Protein AF-A0A2N6STA3-F1 (afdb_monomer_lite)

Secondary str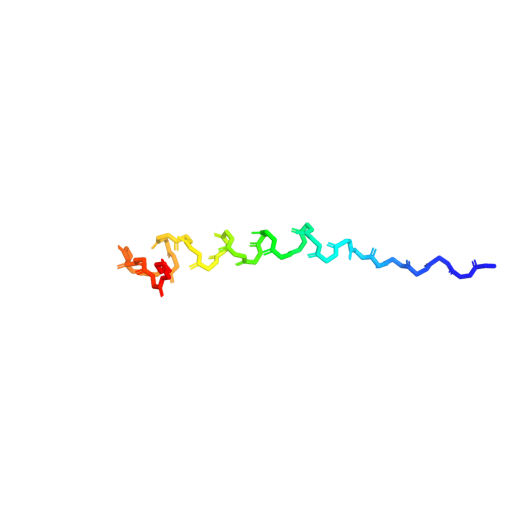ucture (DSSP, 8-state):
--------HHHHHHHHHHHHS-GGGTTT-----

Sequence (33 aa):
MAITKIHPIKSTLNLAIDYITKSEKTDEKILVS

Organism: Finegoldia magna (NCBI:txid1260)

Radius of gyration: 14.37 Å; chains: 1; bounding box: 26×27×39 Å

Structure (mmCIF, N/CA/C/O backbone):
data_AF-A0A2N6STA3-F1
#
_entry.id   AF-A0A2N6STA3-F1
#
loop_
_atom_site.group_PDB
_atom_site.id
_atom_site.type_symbol
_atom_site.label_atom_id
_atom_site.label_alt_id
_atom_site.label_comp_id
_atom_site.label_asym_id
_atom_site.label_entity_id
_atom_site.label_seq_id
_atom_site.pdbx_PDB_ins_code
_atom_site.Cartn_x
_atom_site.Cartn_y
_atom_site.Cartn_z
_atom_site.occupancy
_atom_site.B_iso_or_equiv
_atom_site.auth_seq_id
_atom_site.auth_comp_id
_atom_site.auth_asym_id
_atom_site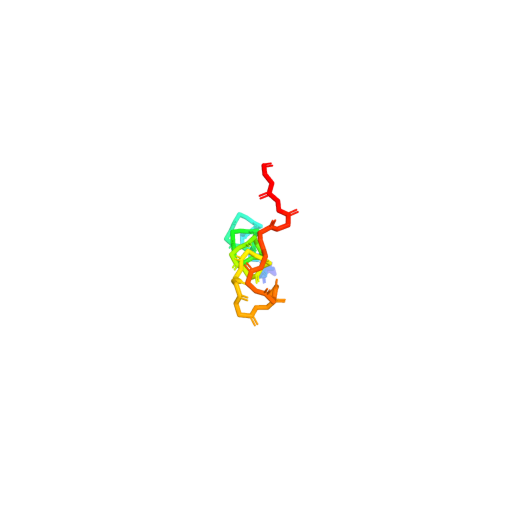.auth_atom_id
_atom_site.pdbx_PDB_model_num
ATOM 1 N N . MET A 1 1 ? 18.777 -11.653 -22.808 1.00 52.66 1 MET A N 1
ATOM 2 C CA . MET A 1 1 ? 18.296 -10.477 -22.051 1.00 52.66 1 MET A CA 1
ATOM 3 C C . MET A 1 1 ? 17.661 -10.978 -20.765 1.00 52.66 1 MET A C 1
ATOM 5 O O . MET A 1 1 ? 16.691 -11.719 -20.848 1.00 52.66 1 MET A O 1
ATOM 9 N N . ALA A 1 2 ? 18.235 -10.667 -19.603 1.00 67.81 2 ALA A N 1
ATOM 10 C CA . ALA A 1 2 ? 17.619 -11.014 -18.325 1.00 67.81 2 ALA A CA 1
ATOM 11 C C . ALA A 1 2 ? 16.528 -9.980 -18.022 1.00 67.81 2 ALA A C 1
ATOM 13 O O . ALA A 1 2 ? 16.823 -8.794 -17.895 1.00 67.81 2 ALA A O 1
ATOM 14 N N . ILE A 1 3 ? 15.270 -10.413 -17.964 1.00 69.75 3 ILE A N 1
ATOM 15 C CA . ILE A 1 3 ? 14.158 -9.547 -17.567 1.00 69.75 3 ILE A CA 1
ATOM 16 C C . ILE A 1 3 ? 14.214 -9.420 -16.045 1.00 69.75 3 ILE A C 1
ATOM 18 O O . ILE A 1 3 ? 13.827 -10.337 -15.321 1.00 69.75 3 ILE A O 1
ATOM 22 N N . THR A 1 4 ? 14.722 -8.299 -15.547 1.00 69.62 4 THR A N 1
ATOM 23 C CA . THR A 1 4 ? 14.650 -7.973 -14.123 1.00 69.62 4 THR A CA 1
ATOM 24 C C . THR A 1 4 ? 13.252 -7.438 -13.814 1.00 69.62 4 THR A C 1
ATOM 26 O O . THR A 1 4 ? 12.810 -6.435 -14.371 1.00 69.62 4 THR A O 1
ATOM 29 N N . LYS A 1 5 ? 12.515 -8.130 -12.934 1.00 72.06 5 LYS A N 1
ATOM 30 C CA . LYS A 1 5 ? 11.179 -7.713 -12.474 1.00 72.06 5 LYS A CA 1
ATOM 31 C C . LYS A 1 5 ? 11.300 -6.553 -11.480 1.00 72.06 5 LYS A C 1
ATOM 33 O O . LYS A 1 5 ? 11.092 -6.727 -10.280 1.00 72.06 5 LYS A O 1
ATOM 38 N N . ILE A 1 6 ? 11.672 -5.374 -11.969 1.00 72.62 6 ILE A N 1
ATOM 39 C CA . ILE A 1 6 ? 11.646 -4.152 -11.166 1.00 72.62 6 ILE A CA 1
ATOM 40 C C . ILE A 1 6 ? 10.192 -3.690 -11.111 1.00 72.62 6 ILE A C 1
ATOM 42 O O . ILE A 1 6 ? 9.641 -3.206 -12.098 1.00 72.62 6 ILE A O 1
ATOM 46 N N . HIS A 1 7 ? 9.554 -3.886 -9.959 1.00 72.12 7 HIS A N 1
ATOM 47 C CA . HIS A 1 7 ? 8.225 -3.336 -9.723 1.00 72.12 7 HIS A CA 1
ATOM 48 C C . HIS A 1 7 ? 8.334 -1.806 -9.667 1.00 72.12 7 HIS A C 1
ATOM 50 O O . HIS A 1 7 ? 9.277 -1.296 -9.052 1.00 72.12 7 HIS A O 1
ATOM 56 N N . PRO A 1 8 ? 7.412 -1.055 -10.296 1.00 75.69 8 PRO A N 1
ATOM 57 C CA . PRO A 1 8 ? 7.472 0.397 -10.281 1.00 75.69 8 PRO A CA 1
ATOM 58 C C . PRO A 1 8 ? 7.472 0.921 -8.842 1.00 75.69 8 PRO A C 1
ATOM 60 O O . PRO A 1 8 ? 6.518 0.702 -8.096 1.00 75.69 8 PRO A O 1
ATOM 63 N N . ILE A 1 9 ? 8.520 1.664 -8.472 1.00 79.94 9 ILE A N 1
ATOM 64 C CA . ILE A 1 9 ? 8.656 2.267 -7.135 1.00 79.94 9 ILE A CA 1
ATOM 65 C C . ILE A 1 9 ? 7.434 3.128 -6.805 1.00 79.94 9 ILE A C 1
ATOM 67 O O . ILE A 1 9 ? 6.974 3.115 -5.674 1.00 79.94 9 ILE A O 1
ATOM 71 N N . LYS A 1 10 ? 6.859 3.817 -7.801 1.00 75.31 10 LYS A N 1
ATOM 72 C CA . LYS A 1 10 ? 5.657 4.645 -7.630 1.00 75.31 10 LYS A CA 1
ATOM 73 C C . LYS A 1 10 ? 4.457 3.839 -7.119 1.00 75.31 10 LYS A C 1
ATOM 75 O O . LYS A 1 10 ? 3.778 4.277 -6.199 1.00 75.31 10 LYS A O 1
A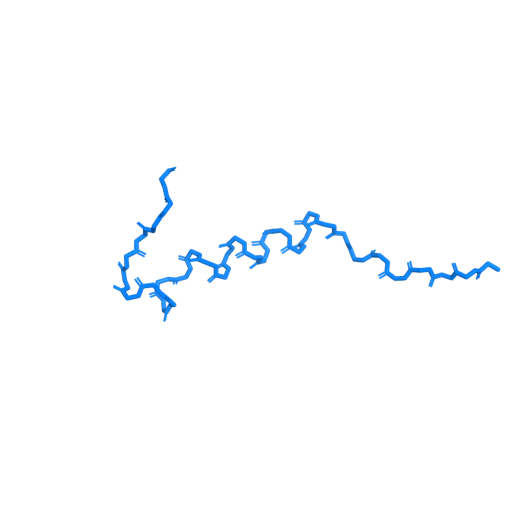TOM 80 N N . SER A 1 11 ? 4.205 2.666 -7.699 1.00 80.31 11 SER A N 1
ATOM 81 C CA . SER A 1 11 ? 3.085 1.808 -7.303 1.00 80.31 11 SER A CA 1
ATOM 82 C C . SER A 1 11 ? 3.294 1.254 -5.895 1.00 80.31 11 SER A C 1
ATOM 84 O O . SER A 1 11 ? 2.379 1.290 -5.081 1.00 80.31 11 SER A O 1
ATOM 86 N N . THR A 1 12 ? 4.515 0.810 -5.583 1.00 83.69 12 THR A N 1
ATOM 87 C CA . THR A 1 12 ? 4.870 0.308 -4.248 1.00 83.69 12 THR A CA 1
ATOM 88 C C . THR A 1 12 ? 4.840 1.409 -3.185 1.00 83.69 12 THR A C 1
ATOM 90 O O . THR A 1 12 ? 4.396 1.160 -2.070 1.00 83.69 12 THR A O 1
ATOM 93 N N . LEU A 1 13 ? 5.268 2.629 -3.522 1.00 86.56 13 LEU A N 1
ATOM 94 C CA . LEU A 1 13 ? 5.258 3.783 -2.623 1.00 86.56 13 LEU A CA 1
ATOM 95 C C . LEU A 1 13 ? 3.834 4.155 -2.209 1.00 86.56 13 LEU A C 1
ATOM 97 O O . LEU A 1 13 ? 3.580 4.316 -1.022 1.00 86.56 13 LEU A O 1
ATOM 101 N N . ASN A 1 14 ? 2.904 4.233 -3.163 1.00 87.25 14 ASN A N 1
ATOM 102 C CA . ASN A 1 14 ? 1.506 4.533 -2.855 1.00 87.25 14 ASN A CA 1
ATOM 103 C C . ASN A 1 14 ? 0.898 3.465 -1.940 1.00 87.25 14 ASN A C 1
ATOM 105 O O . ASN A 1 14 ? 0.296 3.803 -0.931 1.00 87.25 14 ASN A O 1
ATOM 109 N N . LEU A 1 15 ? 1.145 2.181 -2.226 1.00 86.00 15 LEU A N 1
ATOM 110 C CA . LEU A 1 15 ? 0.680 1.082 -1.373 1.00 86.00 15 LEU A CA 1
ATOM 111 C C . LEU A 1 15 ? 1.276 1.142 0.039 1.00 86.00 15 LEU A C 1
ATOM 113 O O . LEU A 1 15 ? 0.591 0.816 1.004 1.00 86.00 15 LEU A O 1
ATOM 117 N N . ALA A 1 16 ? 2.542 1.542 0.166 1.00 85.25 16 ALA A N 1
ATOM 118 C CA . ALA A 1 16 ? 3.193 1.705 1.460 1.00 85.25 16 ALA A CA 1
ATOM 119 C C . ALA A 1 16 ? 2.608 2.887 2.245 1.00 85.25 16 ALA A C 1
ATOM 121 O O . ALA A 1 16 ? 2.346 2.747 3.437 1.00 85.25 16 ALA A O 1
ATOM 122 N N . ILE A 1 17 ? 2.358 4.020 1.581 1.00 87.00 17 ILE A N 1
ATOM 123 C CA . ILE A 1 17 ? 1.702 5.184 2.190 1.00 87.00 17 ILE A CA 1
ATOM 124 C C . ILE A 1 17 ? 0.290 4.800 2.638 1.00 87.00 17 ILE A C 1
ATOM 126 O O . ILE A 1 17 ? -0.023 4.965 3.812 1.00 87.00 17 ILE A O 1
ATOM 130 N N . ASP A 1 18 ? -0.510 4.197 1.759 1.00 86.00 18 ASP A N 1
ATOM 131 C CA . ASP A 1 18 ? -1.865 3.727 2.068 1.00 86.00 18 ASP A CA 1
ATOM 132 C C . ASP A 1 18 ? -1.875 2.697 3.204 1.00 86.00 18 ASP A C 1
ATOM 134 O O . ASP A 1 18 ? -2.805 2.649 4.002 1.00 86.00 18 ASP A O 1
ATOM 138 N N . TYR A 1 19 ? -0.856 1.839 3.299 1.00 83.69 19 TYR A N 1
ATOM 139 C CA . TYR A 1 19 ? -0.738 0.879 4.395 1.00 83.69 19 TYR A CA 1
ATOM 140 C C . TYR A 1 19 ? -0.485 1.568 5.741 1.00 83.69 19 TYR A C 1
ATOM 142 O O . TYR A 1 19 ? -1.072 1.170 6.745 1.00 83.69 19 TYR A O 1
ATOM 150 N N . ILE A 1 20 ? 0.373 2.589 5.760 1.00 81.56 20 ILE A N 1
ATOM 151 C CA . ILE A 1 20 ? 0.759 3.315 6.977 1.00 81.56 20 ILE A CA 1
ATOM 152 C C . ILE A 1 20 ? -0.340 4.290 7.425 1.00 81.56 20 ILE A C 1
ATOM 154 O O . ILE A 1 20 ? -0.476 4.538 8.618 1.00 81.56 20 ILE A O 1
ATOM 158 N N . THR A 1 21 ? -1.145 4.827 6.505 1.00 83.19 21 THR A N 1
ATOM 159 C CA . THR A 1 21 ? -2.243 5.763 6.817 1.00 83.19 21 THR A CA 1
ATOM 160 C C . THR A 1 21 ? -3.559 5.075 7.184 1.00 83.19 21 THR A C 1
ATOM 162 O O . THR A 1 21 ? -4.514 5.751 7.572 1.00 83.19 21 THR A O 1
ATOM 165 N N . LYS A 1 22 ? -3.638 3.741 7.095 1.00 83.69 22 LYS A N 1
ATOM 166 C CA . LYS A 1 22 ? -4.821 2.983 7.522 1.00 83.69 22 LYS A CA 1
ATOM 167 C C . LYS A 1 22 ? -5.042 3.106 9.026 1.00 83.69 22 LYS A C 1
ATOM 169 O O . LYS A 1 22 ? -4.241 2.615 9.816 1.00 83.69 22 LYS A O 1
ATOM 174 N N . SER A 1 23 ? -6.207 3.631 9.395 1.00 74.81 23 SER A N 1
ATOM 175 C CA . SER A 1 23 ? -6.685 3.753 10.779 1.00 74.81 23 SER A CA 1
ATOM 176 C C . SER A 1 23 ? -6.706 2.425 11.542 1.00 74.81 23 SER A C 1
ATOM 178 O O . SER A 1 23 ? -6.437 2.403 12.740 1.00 74.81 23 SER A O 1
ATOM 180 N N . GLU A 1 24 ? -6.947 1.311 10.841 1.00 78.06 24 GLU A N 1
ATOM 181 C CA . GLU A 1 24 ? -6.894 -0.056 11.387 1.00 78.06 24 GLU A CA 1
ATOM 182 C C . GLU A 1 24 ? -5.510 -0.451 11.923 1.00 78.06 24 GLU A C 1
ATOM 184 O O . GLU A 1 24 ? -5.383 -1.401 12.695 1.00 78.06 24 GLU A O 1
ATOM 189 N N . LYS A 1 25 ? -4.453 0.224 11.461 1.00 71.00 25 LYS A N 1
ATOM 190 C CA . LYS A 1 25 ? -3.059 -0.041 11.836 1.00 71.00 25 LYS A CA 1
ATOM 191 C C . LYS A 1 25 ? -2.485 1.025 12.761 1.00 71.00 25 LYS A C 1
ATOM 193 O O . LYS A 1 25 ? -1.368 0.846 13.238 1.00 71.00 25 LYS A O 1
ATOM 198 N N . THR A 1 26 ? -3.224 2.103 13.008 1.00 68.12 26 THR A N 1
ATOM 199 C CA . THR A 1 26 ? -2.736 3.285 13.722 1.00 68.12 26 THR A CA 1
ATOM 200 C C . THR A 1 26 ? -3.624 3.690 14.895 1.00 68.12 26 THR A C 1
ATOM 202 O O . THR A 1 26 ? -3.649 4.865 15.248 1.00 68.12 26 THR A O 1
ATOM 205 N N . ASP A 1 27 ? -4.351 2.745 15.503 1.00 76.56 27 ASP A N 1
ATOM 206 C CA . ASP A 1 27 ? -5.214 2.994 16.671 1.00 76.56 27 ASP A CA 1
ATOM 207 C C . ASP A 1 27 ? -6.112 4.233 16.476 1.00 76.56 27 ASP A C 1
ATOM 209 O O . ASP A 1 27 ? -6.218 5.094 17.351 1.00 76.56 27 ASP A O 1
ATOM 213 N N . GLU A 1 28 ? -6.685 4.361 15.271 1.00 71.62 28 GLU A N 1
ATOM 214 C CA . GLU A 1 28 ? -7.532 5.487 14.842 1.00 71.62 28 GLU A CA 1
ATOM 215 C C . GLU A 1 28 ? -6.850 6.872 14.831 1.00 71.62 28 GLU A C 1
ATOM 217 O O . GLU A 1 28 ? -7.516 7.903 14.724 1.00 71.62 28 GLU A O 1
ATOM 222 N N . LYS A 1 29 ? -5.516 6.934 14.883 1.00 70.12 29 LYS A N 1
ATOM 223 C CA . LYS A 1 29 ? -4.742 8.181 14.814 1.00 70.12 29 LYS A CA 1
ATOM 224 C C . LYS A 1 29 ? -4.073 8.350 13.457 1.00 70.12 29 LYS A C 1
ATOM 226 O O . LYS A 1 29 ? -3.458 7.430 12.925 1.00 70.12 29 LYS A O 1
ATOM 231 N N . ILE A 1 30 ? -4.138 9.560 12.910 1.00 66.56 30 ILE A N 1
ATOM 232 C CA . ILE A 1 30 ? -3.387 9.935 11.709 1.00 66.56 30 ILE A CA 1
ATOM 233 C C . ILE A 1 30 ? -2.033 10.494 12.162 1.00 66.56 30 ILE A C 1
ATOM 235 O O . ILE A 1 30 ? -1.978 11.508 12.853 1.00 66.56 30 ILE A O 1
ATOM 239 N N . LEU A 1 31 ? -0.942 9.807 11.809 1.00 68.75 31 LEU A N 1
ATOM 240 C CA . LEU A 1 31 ? 0.427 10.136 12.245 1.00 68.75 31 LEU A CA 1
ATOM 241 C C . LEU A 1 31 ? 1.206 11.001 11.239 1.00 68.75 31 LEU A C 1
ATOM 243 O O . LEU A 1 31 ? 2.389 11.266 11.444 1.00 68.75 31 LEU A O 1
ATOM 247 N N . VAL A 1 32 ? 0.562 11.426 10.148 1.00 65.56 32 VAL A N 1
ATOM 248 C CA . VAL A 1 32 ? 1.187 12.209 9.075 1.00 65.56 32 VAL A CA 1
ATOM 249 C C . VAL A 1 32 ? 0.233 13.335 8.664 1.00 65.56 32 VAL A C 1
ATOM 251 O O . VAL A 1 32 ? -0.924 13.060 8.351 1.00 65.56 32 VAL A O 1
ATOM 254 N N . SER A 1 33 ? 0.716 14.583 8.703 1.00 58.06 33 SER A N 1
ATOM 255 C CA . SER A 1 33 ? 0.009 15.814 8.304 1.00 58.06 33 SER A CA 1
ATOM 256 C C . SER A 1 33 ? 0.698 16.483 7.125 1.00 58.06 33 SER A C 1
ATOM 258 O O . SER A 1 33 ? 1.924 16.292 6.973 1.00 58.06 33 SER A O 1
#

Foldseek 3Di:
DDDDPDDPPVVVVVVVVVVLQDCVVVVNDGPDD

pLDDT: mean 75.48, std 8.5, range [52.66, 87.25]

=== Feature glossary ===
The record interleaves many kinds of information about one protein. Here is each kind framed as the question it answers.

Q: What are the backbone torsion angles?
A: φ (phi) and ψ (psi) are the two rotatable backbone dihedrals per residue: φ is the C(i-1)–N–Cα–C torsion, ψ is the N–Cα–C–N(i+1) torsion, both in degrees on (−180°, 180°]. α-helical residues cluster near (−60°, −45°); β-strand residues near (−120°, +130°). A Ramachandran plot is simply a scatter of (φ, ψ) for every residue.

Q: What is the amino-acid chain?
A: This is the polypeptide sequence — one letter per residue, N-terminus first. Length ranges from a few dozen residues for small domains to over a thousand for large multi-domain proteins.

Q: How mobile is each atom in the crystal?
A: For experimental (PDB) structures, the B-factor (temperature factor) quantifies the positional spread of each atom in the crystal — a combination of thermal vibration and static disorder — in units of Å². High B-factors mark flexible loops or poorly resolved regions; low B-factors mark the rigid, well-ordered core.

Q: Are the domains correctly placed relative to each other?
A: Predicted Aligned Error (PAE) is an AlphaFold confidence matrix: entry (i, j) is the expected error in the position of 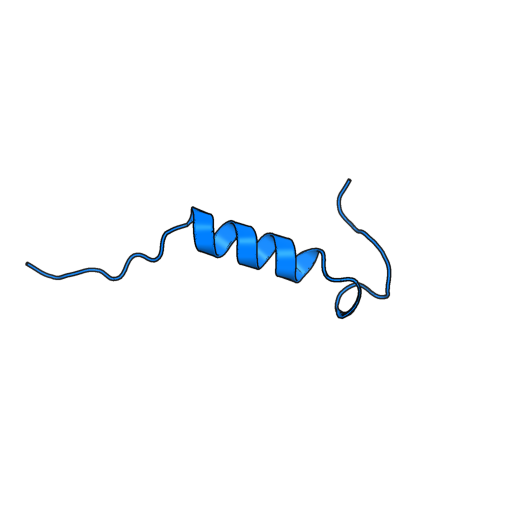residue j, in ångströms, when the prediction is superimposed on the true structure at residue i. Low PAE within a block of residues means that block is internally rigid and well-predicted; high PAE between two blocks means their relative placement is uncertain even if each block individually is confident.

Q: How confident is the AlphaFold model at each residue?
A: pLDDT is the predicted lDDT-Cα score: AlphaFold's confidence that the local environment of each residue (all inter-atomic distances within 15 Å) is correctly placed. It is a per-residue number between 0 and 100, with higher meaning more reliable.

Q: What family and function is it annotated with?
A: Functional annotations link the protein to curated databases. InterPro entries identify conserved domains and families by matching the sequence against member-database signatures (Pfam, PROSITE, CDD, …). Gene Ontology (GO) terms describe molecular function, biological process, and cellular component in a controlled vocabulary. CATH places the structure in a hierarchical fold classification (Class/Architecture/Topology/Homologous-superfamily). The organism is the source species.

Q: How big and how compact is the whole molecule?
A: Three whole-structure scalars: the radius of gyration (RMS distance of Cα from centroid, in Å), the count of Cα–Cα contacts (pairs closer than 8 Å and separated by more than four residues in sequence — i.e. tertiary, not local, contacts), and the bounding-box dimensions. Together they distinguish compact globular folds from extended fibres or disordered chains.

Q: What known structures does this most resemble?
A: The Foldseek neighbor list gives the closest experimentally determined structures in the PDB, ranked by structural alignment. TM-score near 1 means near-identical fold; near 0.3 means only rough topology match. This is how one finds what a novel AlphaFold prediction most resembles in the solved-structure universe.

Q: Which residues are buried vs exposed?
A: SASA measures how much of the protein is reachable by solvent. It is computed by rolling a water-sized probe over the atomic surface and summing the exposed area (Å²). Per-residue SASA distinguishes core (buried, low SASA) from surface (exposed, high SASA) residues; total SASA is a whole-molecule size measure.

Q: Which residues are in helices, strands, or loops?
A: E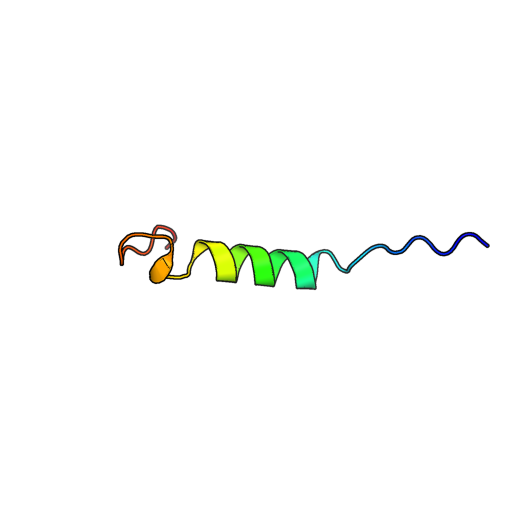ight-state secondary structure (DSSP): H is the canonical α-helix, G the tighter 3₁₀-helix, I the wider π-helix; E/B are β-structure, T and S are turns and bends, and '-' is everything else. DSSP derives these from the pattern of main-chain N–H···O=C hydrogen bonds, not from the sequence.

Q: Where is each backbone atom in 3D?
A: Structure coordinates are given as an mmCIF _atom_site loop: one row per atom with element, residue name, chain id, sequence number, and x/y/z position in Å. Only the four main-chain atoms per residue are included here; side chains are omitted to keep the record compact.

Q: What if only a Cα trace is available?
A: Three-state secondary structure (P-SEA) collapses the eight DSSP classes into helix (a), strand (b), and coil (c). P-SEA assigns these from Cα geometry alone — distances and angles — without requiring backbone oxygens, so it works on any Cα trace.

Q: What do the rendered images show?
A: The six renders are orthographic views along the three Cartesian axes in both directions. Representation (cartoon, sticks, or surface) and color scheme (sequence-rainbow or by-chain) vary across proteins so the training set covers all the common visualization conventions.

Q: What does the local fold look like, residue by residue?
A: Foldseek's 3Di representation compresses backbone geometry into a per-residue letter drawn from a learned twenty-state alphabet. It captures the tertiary interaction pattern around each residue — which residues are packed against it in space, regardless of where they are in sequence.

Q: What do the diagnostic plots show?
A: The contact map is a binary N×N matrix image: pixel (i, j) is dark where Cα_i and Cα_j are within 8 Å and |i−j|>4. Because the |i−j|>4 filter removes local helical contacts, off-diagonal stripes parallel to the main diagonal indicate parallel β-sheets; stripes perpendicular to it indicate antiparallel β-sheets. The Ramachandran plot scatters every residue's (φ, ψ) pair against the sterically allowed regions. The PAE heatmap renders the p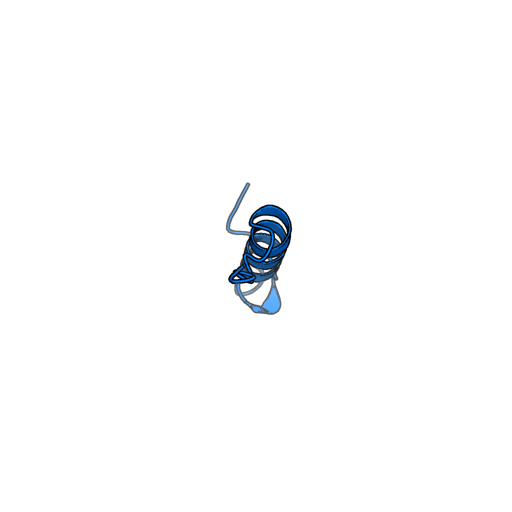redicted-aligned-error matrix.